Protein AF-A0A3D8VGE3-F1 (afdb_monomer_lite)

Structure (mmCIF, N/CA/C/O backbone):
data_AF-A0A3D8VGE3-F1
#
_entry.id   AF-A0A3D8VGE3-F1
#
loop_
_atom_site.group_PDB
_atom_site.id
_atom_site.type_symbol
_atom_site.label_atom_id
_atom_site.label_alt_id
_atom_site.label_comp_id
_atom_site.label_asym_id
_atom_site.label_entity_id
_atom_site.label_seq_id
_atom_site.pdbx_PDB_ins_code
_atom_site.Cartn_x
_atom_site.Cartn_y
_atom_site.Cartn_z
_atom_site.occupancy
_atom_site.B_iso_or_equiv
_atom_site.auth_seq_id
_atom_site.auth_comp_id
_atom_site.auth_asym_id
_atom_site.auth_atom_id
_atom_site.pdbx_PDB_model_num
ATOM 1 N N . MET A 1 1 ? -19.660 4.085 1.133 1.00 50.06 1 MET A N 1
ATOM 2 C CA . MET A 1 1 ? -18.900 4.963 2.051 1.00 50.06 1 MET A CA 1
ATOM 3 C C . MET A 1 1 ? -17.730 4.160 2.590 1.00 50.06 1 MET A C 1
ATOM 5 O O . MET A 1 1 ? -17.927 2.994 2.905 1.00 50.06 1 MET A O 1
ATOM 9 N N . ASP A 1 2 ? -16.525 4.726 2.613 1.00 72.88 2 ASP A N 1
ATOM 10 C CA . ASP A 1 2 ? -15.326 4.012 3.069 1.00 72.88 2 ASP A CA 1
ATOM 11 C C . ASP A 1 2 ? -15.407 3.848 4.599 1.00 72.88 2 ASP A C 1
ATOM 13 O O . ASP A 1 2 ? -15.446 4.844 5.319 1.00 72.88 2 ASP A O 1
ATOM 17 N N . ALA A 1 3 ? -15.523 2.613 5.096 1.00 79.94 3 ALA A N 1
ATOM 18 C CA . ALA A 1 3 ? -15.729 2.351 6.523 1.00 79.94 3 ALA A CA 1
ATOM 19 C C . ALA A 1 3 ? -14.540 2.862 7.372 1.00 79.94 3 ALA A C 1
ATOM 21 O O . ALA A 1 3 ? -13.384 2.676 6.960 1.00 79.94 3 ALA A O 1
ATOM 22 N N . PRO A 1 4 ? -14.791 3.487 8.541 1.00 81.12 4 PRO A N 1
ATOM 23 C CA . PRO A 1 4 ? -13.738 4.051 9.378 1.00 81.12 4 PRO A CA 1
ATOM 24 C C . PRO A 1 4 ? -12.751 2.983 9.850 1.00 81.12 4 PRO A C 1
ATOM 26 O O . PRO A 1 4 ? -13.105 1.831 10.123 1.00 81.12 4 PRO A O 1
ATOM 29 N N . ARG A 1 5 ? -11.473 3.366 9.917 1.00 87.00 5 ARG A N 1
ATOM 30 C CA . ARG A 1 5 ? -10.406 2.501 10.419 1.00 87.00 5 ARG A CA 1
ATOM 31 C C . ARG A 1 5 ? -10.355 2.592 11.939 1.00 87.00 5 ARG A C 1
ATOM 33 O O . ARG A 1 5 ? -10.465 3.682 12.486 1.00 87.00 5 ARG A O 1
ATOM 40 N N . TYR A 1 6 ? -10.156 1.461 12.604 1.00 89.25 6 TYR A N 1
ATOM 41 C CA . TYR A 1 6 ? -10.068 1.374 14.058 1.00 89.25 6 TYR A CA 1
ATOM 42 C C . TYR A 1 6 ? -8.691 0.905 14.504 1.00 89.25 6 TYR A C 1
ATOM 44 O O . TYR A 1 6 ? -8.055 0.051 13.870 1.00 89.25 6 TYR A O 1
ATOM 52 N N . PHE A 1 7 ? -8.265 1.458 15.629 1.00 90.12 7 PHE A N 1
ATOM 53 C CA . PHE A 1 7 ? -7.108 1.031 16.390 1.00 90.12 7 PHE A CA 1
ATOM 54 C C . PHE A 1 7 ? -7.581 0.318 17.648 1.00 90.12 7 PHE A C 1
ATOM 56 O O . PHE A 1 7 ? -8.569 0.712 18.264 1.00 90.12 7 PHE A O 1
ATOM 63 N N . VAL A 1 8 ? -6.859 -0.734 18.012 1.00 91.44 8 VAL A N 1
ATOM 64 C CA . VAL A 1 8 ? -7.075 -1.460 19.257 1.00 91.44 8 VAL A CA 1
ATOM 65 C C . VAL A 1 8 ? -5.837 -1.338 20.122 1.00 91.44 8 VAL A C 1
ATOM 67 O O . VAL A 1 8 ? -4.721 -1.593 19.656 1.00 91.44 8 VAL A O 1
ATOM 70 N N . THR A 1 9 ? -6.056 -0.952 21.369 1.00 91.81 9 THR A N 1
ATOM 71 C CA . THR A 1 9 ? -5.064 -0.991 22.433 1.00 91.81 9 THR A CA 1
ATOM 72 C C . THR A 1 9 ? -5.327 -2.242 23.251 1.00 91.81 9 THR A C 1
ATOM 74 O O . THR A 1 9 ? -6.423 -2.421 23.781 1.00 91.81 9 THR A O 1
ATOM 77 N N . PHE A 1 10 ? -4.344 -3.129 23.326 1.00 90.88 10 PHE A N 1
ATOM 78 C CA . PHE A 1 10 ? -4.452 -4.376 24.071 1.00 90.88 10 PHE A CA 1
ATOM 79 C C . PHE A 1 10 ? -3.207 -4.605 24.917 1.00 90.88 10 PHE A C 1
ATOM 81 O O . PHE A 1 10 ? -2.119 -4.147 24.565 1.00 90.88 10 PHE A O 1
ATOM 88 N N . LEU A 1 11 ? -3.378 -5.314 26.024 1.00 92.25 11 LEU A N 1
ATOM 89 C CA . LEU A 1 11 ? -2.291 -5.795 26.855 1.00 92.25 11 LEU A CA 1
ATOM 90 C C . LEU A 1 11 ? -1.741 -7.082 26.239 1.00 92.25 11 LEU A C 1
ATOM 92 O O . LEU A 1 11 ? -2.480 -8.048 26.036 1.00 92.25 11 LEU A O 1
ATOM 96 N N . ASP A 1 12 ? -0.456 -7.080 25.897 1.00 87.75 12 ASP A N 1
ATOM 97 C CA . ASP A 1 12 ? 0.224 -8.272 25.400 1.00 87.75 12 ASP A CA 1
ATOM 98 C C . ASP A 1 12 ? 0.503 -9.215 26.585 1.00 87.75 12 ASP A C 1
ATOM 100 O O . ASP A 1 12 ? 1.239 -8.833 27.498 1.00 87.75 12 ASP A O 1
ATOM 104 N N . PRO A 1 13 ? -0.045 -10.443 26.606 1.00 85.88 13 PRO A N 1
ATOM 105 C CA . PRO A 1 13 ? 0.099 -11.350 27.743 1.00 85.88 13 PRO A CA 1
ATOM 106 C C . PRO A 1 13 ? 1.540 -11.835 27.932 1.00 85.88 13 PRO A C 1
ATOM 108 O O . PRO A 1 13 ? 1.880 -12.346 28.995 1.00 85.88 13 PRO A O 1
ATOM 111 N N . ARG A 1 14 ? 2.399 -11.697 26.912 1.00 85.62 14 ARG A N 1
ATOM 112 C CA . ARG A 1 14 ? 3.800 -12.134 26.979 1.00 85.62 14 ARG A CA 1
ATOM 113 C C . ARG A 1 14 ? 4.716 -11.078 27.574 1.00 85.62 14 ARG A C 1
ATOM 115 O O . ARG A 1 14 ? 5.678 -11.431 28.245 1.00 85.62 14 ARG A O 1
ATOM 122 N N . THR A 1 15 ? 4.459 -9.805 27.283 1.00 87.25 15 THR A N 1
ATOM 123 C CA . THR A 1 15 ? 5.317 -8.698 27.731 1.00 87.25 15 THR A CA 1
ATOM 124 C C . THR A 1 15 ? 4.692 -7.880 28.854 1.00 87.25 15 THR A C 1
ATOM 126 O O . THR A 1 15 ? 5.403 -7.123 29.505 1.00 87.25 15 THR A O 1
ATOM 129 N N . GLY A 1 16 ? 3.383 -8.011 29.089 1.00 87.50 16 GLY A N 1
ATOM 130 C CA . GLY A 1 16 ? 2.637 -7.166 30.023 1.00 87.50 16 GLY A CA 1
ATOM 131 C C . GLY A 1 16 ? 2.539 -5.706 29.571 1.00 87.50 16 GLY A C 1
ATOM 132 O O . GLY A 1 16 ? 2.167 -4.842 30.357 1.00 87.50 16 GLY A O 1
ATOM 133 N N . GLU A 1 17 ? 2.889 -5.405 28.318 1.00 90.50 17 GLU A N 1
ATOM 134 C CA . GLU A 1 17 ? 2.883 -4.043 27.788 1.00 90.50 17 GLU A CA 1
ATOM 135 C C . GLU A 1 17 ? 1.590 -3.752 27.029 1.00 90.50 17 GLU A C 1
ATOM 137 O O . GLU A 1 17 ? 1.098 -4.577 26.253 1.00 90.50 17 GLU A O 1
ATOM 142 N N . ALA A 1 18 ? 1.076 -2.532 27.191 1.00 91.25 18 ALA A N 1
ATOM 143 C CA . ALA A 1 18 ? -0.015 -2.034 26.369 1.00 91.25 18 ALA A CA 1
ATOM 144 C C . ALA A 1 18 ? 0.502 -1.684 24.965 1.00 91.25 18 ALA A C 1
ATOM 146 O O . ALA A 1 18 ? 1.391 -0.848 24.795 1.00 91.25 18 ALA A O 1
ATOM 147 N N . ARG A 1 19 ? -0.080 -2.302 23.937 1.00 89.06 19 ARG A N 1
ATOM 148 C CA . ARG A 1 19 ? 0.269 -2.079 22.531 1.00 89.06 19 ARG A CA 1
ATOM 149 C C . ARG A 1 19 ? -0.934 -1.585 21.754 1.00 89.06 19 ARG A C 1
ATOM 151 O O . ARG A 1 19 ? -2.015 -2.159 21.826 1.00 89.06 19 ARG A O 1
ATOM 158 N N . THR A 1 20 ? -0.726 -0.534 20.964 1.00 88.69 20 THR A N 1
ATOM 159 C CA . THR A 1 20 ? -1.731 -0.024 20.023 1.00 88.69 20 THR A CA 1
ATOM 160 C C . THR A 1 20 ? -1.407 -0.508 18.617 1.00 88.69 20 THR A C 1
ATOM 162 O O . THR A 1 20 ? -0.300 -0.290 18.123 1.00 88.69 20 THR A O 1
ATOM 165 N N . ARG A 1 21 ? -2.372 -1.133 17.936 1.00 87.31 21 ARG A N 1
ATOM 166 C CA . ARG A 1 21 ? -2.221 -1.526 16.528 1.00 87.31 21 ARG A CA 1
ATOM 167 C C . ARG A 1 21 ? -3.452 -1.209 15.700 1.00 87.31 21 ARG A C 1
ATOM 169 O O . ARG A 1 21 ? -4.566 -1.130 16.213 1.00 87.31 21 ARG A O 1
ATOM 176 N N . VAL A 1 22 ? -3.242 -1.096 14.391 1.00 87.19 22 VAL A N 1
ATOM 177 C CA . VAL A 1 22 ? -4.335 -1.067 13.416 1.00 87.19 22 VAL A CA 1
ATOM 178 C C . VAL A 1 22 ? -5.100 -2.385 13.508 1.00 87.19 22 VAL A C 1
ATOM 180 O O . VAL A 1 22 ? -4.507 -3.449 13.338 1.00 87.19 22 VAL A O 1
ATOM 183 N N . PHE A 1 23 ? -6.408 -2.311 13.748 1.00 87.25 23 PHE A N 1
ATOM 184 C CA . PHE A 1 23 ? -7.255 -3.494 13.862 1.00 87.25 23 PHE A CA 1
ATOM 185 C C . PHE A 1 23 ? -7.964 -3.835 12.548 1.00 87.25 23 PHE A C 1
ATOM 187 O O . PHE A 1 23 ? -7.974 -4.987 12.124 1.00 87.25 23 PHE A O 1
ATOM 194 N N . GLY A 1 24 ? -8.520 -2.831 11.869 1.00 86.69 24 GLY A N 1
ATOM 195 C CA . GLY A 1 24 ? -9.275 -3.040 10.634 1.00 86.69 24 GLY A CA 1
ATOM 196 C C . GLY A 1 24 ? -10.189 -1.869 10.304 1.00 86.69 24 GLY A C 1
ATOM 197 O O . GLY A 1 24 ? -10.083 -0.808 10.917 1.00 86.69 24 GLY A O 1
ATOM 198 N N . ARG A 1 25 ? -11.068 -2.058 9.318 1.00 88.19 25 ARG A N 1
ATOM 199 C CA . ARG A 1 25 ? -12.146 -1.118 8.988 1.00 88.19 25 ARG A CA 1
ATOM 200 C C . ARG A 1 25 ? -13.478 -1.737 9.387 1.00 88.19 25 ARG A C 1
ATOM 202 O O . ARG A 1 25 ? -13.732 -2.883 9.031 1.00 88.19 25 ARG A O 1
ATOM 209 N N . PHE A 1 26 ? -14.302 -0.984 10.105 1.00 87.88 26 PHE A N 1
ATOM 210 C CA . PHE A 1 26 ? -15.601 -1.444 10.595 1.00 87.88 26 PHE A CA 1
ATOM 211 C C . PHE A 1 26 ? -16.641 -0.354 10.374 1.00 87.88 26 PHE A C 1
ATOM 213 O O . PHE A 1 26 ? -16.309 0.826 10.393 1.00 87.88 26 PHE A O 1
ATOM 220 N N . ALA A 1 27 ? -17.889 -0.750 10.138 1.00 85.19 27 ALA A N 1
ATOM 221 C CA . ALA A 1 27 ? -18.982 0.203 9.962 1.00 85.19 27 ALA A CA 1
ATOM 222 C C . ALA A 1 27 ? -19.387 0.881 11.283 1.00 85.19 27 ALA A C 1
ATOM 224 O O . ALA A 1 27 ? -19.857 2.012 11.260 1.00 85.19 27 ALA A O 1
ATOM 225 N N . ASP A 1 28 ? -19.184 0.194 12.411 1.00 85.88 28 ASP A N 1
ATOM 226 C CA . ASP A 1 28 ? -19.672 0.595 13.729 1.00 85.88 28 ASP A CA 1
ATOM 227 C C . ASP A 1 28 ? -18.586 0.357 14.803 1.00 85.88 28 ASP A C 1
ATOM 229 O O . ASP A 1 28 ? -17.945 -0.710 14.784 1.00 85.88 28 ASP A O 1
ATOM 233 N N . PRO A 1 29 ? -18.356 1.308 15.735 1.00 86.75 29 PRO A N 1
ATOM 234 C CA . PRO A 1 29 ? -17.470 1.107 16.883 1.00 86.75 29 PRO A CA 1
ATOM 235 C C . PRO A 1 29 ? -17.824 -0.118 17.739 1.00 86.75 29 PRO A C 1
ATOM 237 O O . PRO A 1 29 ? -16.917 -0.806 18.213 1.00 86.75 29 PRO A O 1
ATOM 240 N N . GLU A 1 30 ? -19.103 -0.447 17.918 1.00 88.81 30 GLU A N 1
ATOM 241 C CA . GLU A 1 30 ? -19.496 -1.603 18.728 1.00 88.81 30 GLU A CA 1
ATOM 242 C C . GLU A 1 30 ? -19.098 -2.924 18.073 1.00 88.81 30 GLU A C 1
ATOM 244 O O . GLU A 1 30 ? -18.640 -3.857 18.741 1.00 88.81 30 GLU A O 1
ATOM 249 N N . LEU A 1 31 ? -19.240 -3.003 16.747 1.00 88.94 31 LEU A N 1
ATOM 250 C CA . LEU A 1 31 ? -18.802 -4.162 15.980 1.00 88.94 31 LEU A CA 1
ATOM 251 C C . LEU A 1 31 ? -17.282 -4.317 16.078 1.00 88.94 31 LEU A C 1
ATOM 253 O O . LEU A 1 31 ? -16.798 -5.425 16.315 1.00 88.94 31 LEU A O 1
ATOM 257 N N . ALA A 1 32 ? -16.539 -3.212 15.958 1.00 88.12 32 ALA A N 1
ATOM 258 C CA . ALA A 1 32 ? -15.091 -3.213 16.130 1.00 88.12 32 ALA A CA 1
ATOM 259 C C . ALA A 1 32 ? -14.694 -3.733 17.521 1.00 88.12 32 ALA A C 1
ATOM 261 O O . ALA A 1 32 ? -13.817 -4.589 17.622 1.00 88.12 32 ALA A O 1
ATOM 262 N N . ALA A 1 33 ? -15.377 -3.288 18.581 1.00 88.19 33 ALA A N 1
ATOM 263 C CA . ALA A 1 33 ? -15.114 -3.727 19.949 1.00 88.19 33 ALA A CA 1
ATOM 264 C C . ALA A 1 33 ? -15.434 -5.213 20.174 1.00 88.19 33 ALA A C 1
ATOM 266 O O . ALA A 1 33 ? -14.628 -5.930 20.771 1.00 88.19 33 ALA A O 1
ATOM 267 N N . ARG A 1 34 ? -16.573 -5.705 19.666 1.00 89.50 3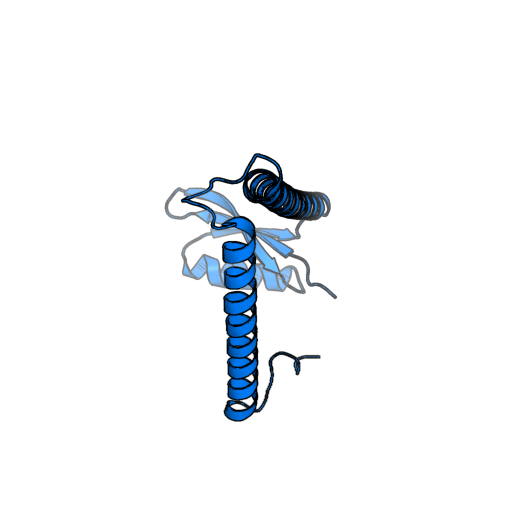4 ARG A N 1
ATOM 268 C CA . ARG A 1 34 ? -16.941 -7.130 19.758 1.00 89.50 34 ARG A CA 1
ATOM 269 C C . ARG A 1 34 ? -15.920 -8.019 19.052 1.00 89.50 34 ARG A C 1
ATOM 271 O O . ARG A 1 34 ? -15.432 -8.980 19.642 1.00 89.50 34 ARG A O 1
ATOM 278 N N . VAL A 1 35 ? -15.558 -7.675 17.817 1.00 89.31 35 VAL A N 1
ATOM 279 C CA . VAL A 1 35 ? -14.608 -8.462 17.015 1.00 89.31 35 VAL A CA 1
ATOM 280 C C . VAL A 1 35 ? -13.192 -8.374 17.592 1.00 89.31 35 VAL A C 1
ATOM 282 O O . VAL A 1 35 ? -12.464 -9.367 17.564 1.00 89.31 35 VAL A O 1
ATOM 285 N N . ALA A 1 36 ? -12.804 -7.225 18.157 1.00 88.44 36 ALA A N 1
ATOM 286 C CA . ALA A 1 36 ? -11.534 -7.064 18.863 1.00 88.44 36 ALA A CA 1
ATOM 287 C C . ALA A 1 36 ? -11.452 -7.992 20.068 1.00 88.44 36 ALA A C 1
ATOM 289 O O . ALA A 1 36 ? -10.497 -8.758 20.159 1.00 88.44 36 ALA A O 1
ATOM 290 N N . ARG A 1 37 ? -12.464 -7.984 20.943 1.00 89.75 37 ARG A N 1
ATOM 291 C CA . ARG A 1 37 ? -12.503 -8.858 22.123 1.00 89.75 37 ARG A CA 1
ATOM 292 C C . ARG A 1 37 ? -12.533 -10.335 21.753 1.00 89.75 37 ARG A C 1
ATOM 294 O O . ARG A 1 37 ? -11.831 -11.105 22.389 1.00 89.75 37 ARG A O 1
ATOM 301 N N . ALA A 1 38 ? -13.265 -10.720 20.709 1.00 90.19 38 ALA A N 1
ATOM 302 C CA . ALA A 1 38 ? -13.274 -12.103 20.238 1.00 90.19 38 ALA A CA 1
ATOM 303 C C . ALA A 1 38 ? -11.877 -12.552 19.768 1.00 90.19 38 ALA A C 1
ATOM 305 O O . ALA A 1 38 ? -11.313 -13.496 20.310 1.00 90.19 38 ALA A O 1
ATOM 306 N N . ARG A 1 39 ? -11.263 -11.823 18.823 1.00 88.44 39 ARG A N 1
ATOM 307 C CA . ARG A 1 39 ? -9.964 -12.214 18.242 1.00 88.44 39 ARG A CA 1
ATOM 308 C C . ARG A 1 39 ? -8.786 -12.092 19.204 1.00 88.44 39 ARG A C 1
ATOM 310 O O . ARG A 1 39 ? -7.860 -12.891 19.142 1.00 88.44 39 ARG A O 1
ATOM 317 N N . LEU A 1 40 ? -8.753 -11.038 20.018 1.00 86.69 40 LEU A N 1
ATOM 318 C CA . LEU A 1 40 ? -7.670 -10.827 20.983 1.00 86.69 40 LEU A CA 1
ATOM 319 C C . LEU A 1 40 ? -7.871 -11.680 22.237 1.00 86.69 40 LEU A C 1
ATOM 321 O O . LEU A 1 40 ? -6.880 -12.153 22.782 1.00 86.69 40 LEU A O 1
ATOM 325 N N . GLY A 1 41 ? -9.119 -11.958 22.622 1.00 81.50 41 GLY A N 1
ATOM 326 C CA . GLY A 1 41 ? -9.447 -12.884 23.703 1.00 81.50 41 GLY A CA 1
ATOM 327 C C . GLY A 1 41 ? -9.012 -14.318 23.402 1.00 81.50 41 GLY A C 1
ATOM 328 O O . GLY A 1 41 ? -8.413 -14.952 24.263 1.00 81.50 41 GLY A O 1
ATOM 329 N N . GLU A 1 42 ? -9.191 -14.799 22.166 1.00 85.06 42 GLU A N 1
ATOM 330 C CA . GLU A 1 42 ? -8.635 -16.093 21.722 1.00 85.06 42 GLU A CA 1
ATOM 331 C C . GLU A 1 42 ? -7.104 -16.159 21.859 1.00 85.06 42 GLU A C 1
ATOM 333 O O . GLU A 1 42 ? -6.543 -17.217 22.134 1.00 85.06 42 GLU A O 1
ATOM 338 N N . ALA A 1 43 ? -6.418 -15.024 21.699 1.00 81.81 43 ALA A N 1
ATOM 339 C CA . ALA A 1 43 ? -4.968 -14.919 21.844 1.00 81.81 43 ALA A CA 1
ATOM 340 C C . ALA A 1 43 ? -4.505 -14.685 23.298 1.00 81.81 43 ALA A C 1
ATOM 342 O O . ALA A 1 43 ? -3.302 -14.556 23.533 1.00 81.81 43 ALA A O 1
ATOM 343 N N . GLY A 1 44 ? -5.431 -14.606 24.262 1.00 84.69 44 GLY A N 1
ATOM 344 C CA . GLY A 1 44 ? -5.140 -14.289 25.664 1.00 84.69 44 GLY A CA 1
ATOM 345 C C . GLY A 1 44 ? -4.781 -12.821 25.920 1.00 84.69 44 GLY A C 1
ATOM 346 O O . GLY A 1 44 ? -4.273 -12.497 26.988 1.00 84.69 44 GLY A O 1
ATOM 347 N N . CYS A 1 45 ? -5.013 -11.932 24.953 1.00 87.56 45 CYS A N 1
ATOM 348 C CA . CYS A 1 45 ? -4.762 -10.502 25.087 1.00 87.56 45 CYS A CA 1
ATOM 349 C C . CYS A 1 45 ? -5.982 -9.780 25.673 1.00 87.56 45 CYS A C 1
ATOM 351 O O . CYS A 1 45 ? -7.100 -9.929 25.175 1.00 87.56 45 CYS A O 1
ATOM 353 N N . GLU A 1 46 ? -5.762 -8.911 26.659 1.00 89.56 46 GLU A N 1
ATOM 354 C CA . GLU A 1 46 ? -6.823 -8.075 27.226 1.00 89.56 46 GLU A CA 1
ATOM 355 C C . GLU A 1 46 ? -7.016 -6.805 26.389 1.00 89.56 46 GLU A C 1
ATOM 357 O O . GLU A 1 46 ? -6.069 -6.062 26.139 1.00 89.56 46 GLU A O 1
ATOM 362 N N . VAL A 1 47 ? -8.240 -6.543 25.929 1.00 89.31 47 VAL A N 1
ATOM 363 C CA . VAL A 1 47 ? -8.553 -5.344 25.137 1.00 89.31 47 VAL A CA 1
ATOM 364 C C . VAL A 1 47 ? -8.857 -4.178 26.072 1.00 89.31 47 VAL A C 1
ATOM 366 O O . VAL A 1 47 ? -9.889 -4.185 26.738 1.00 89.31 47 VAL A O 1
ATOM 369 N N . LEU A 1 48 ? -7.988 -3.168 26.068 1.00 89.94 48 LEU A N 1
ATOM 370 C CA . LEU A 1 48 ? -8.095 -1.981 26.920 1.00 89.94 48 LEU A CA 1
ATOM 371 C C . LEU A 1 48 ? -8.959 -0.893 26.277 1.00 89.94 48 LEU A C 1
ATOM 373 O O . LEU A 1 48 ? -9.800 -0.296 26.940 1.00 89.94 48 LEU A O 1
ATOM 377 N N . ASP A 1 49 ? -8.756 -0.638 24.983 1.00 91.00 49 ASP A N 1
ATOM 378 C CA . ASP A 1 49 ? -9.471 0.414 24.259 1.00 91.00 49 ASP A CA 1
ATOM 379 C C . ASP A 1 49 ? -9.615 0.081 22.769 1.00 91.00 49 ASP A C 1
ATOM 381 O O . ASP A 1 49 ? -8.751 -0.561 22.163 1.00 91.00 49 ASP A O 1
ATOM 385 N N . VAL A 1 50 ? -10.714 0.535 22.170 1.00 89.56 50 VAL A N 1
ATOM 386 C CA . VAL A 1 50 ? -10.974 0.447 20.732 1.00 89.56 50 VAL A CA 1
ATOM 387 C C . VAL A 1 50 ? -11.453 1.808 20.263 1.00 89.56 50 VAL A C 1
ATOM 389 O O . VAL A 1 50 ? -12.583 2.209 20.532 1.00 89.56 50 VAL A O 1
ATOM 392 N N . ARG A 1 51 ? -10.601 2.499 19.505 1.00 90.19 51 ARG A N 1
ATOM 393 C CA . ARG A 1 51 ? -10.873 3.858 19.032 1.00 90.19 51 ARG A CA 1
ATOM 394 C C . ARG A 1 51 ? -10.850 3.954 17.518 1.00 90.19 51 ARG A C 1
ATOM 396 O O . ARG A 1 51 ? -10.087 3.259 16.844 1.00 90.19 51 ARG A O 1
ATOM 403 N N . ALA A 1 52 ? -11.669 4.851 16.983 1.00 87.31 52 ALA A N 1
ATOM 404 C CA . ALA A 1 52 ? -11.586 5.228 15.581 1.00 87.31 52 ALA A CA 1
ATOM 405 C C . ALA A 1 52 ? -10.281 5.998 15.307 1.00 87.31 52 ALA A C 1
ATOM 407 O O . ALA A 1 52 ? -9.752 6.700 16.174 1.00 87.31 52 ALA A O 1
ATOM 408 N N . GLU A 1 53 ? -9.761 5.856 14.090 1.00 84.81 53 GLU A N 1
ATOM 409 C CA . GLU A 1 53 ? -8.648 6.652 13.580 1.00 84.81 53 GLU A CA 1
ATOM 410 C C . GLU A 1 53 ? -8.998 8.138 13.659 1.00 84.81 53 GLU A C 1
ATOM 412 O O . GLU A 1 53 ? -10.033 8.579 13.153 1.00 84.81 53 GLU A O 1
ATOM 417 N N . THR A 1 54 ? -8.127 8.922 14.291 1.00 84.31 54 THR A N 1
ATOM 418 C CA . THR A 1 54 ? -8.316 10.374 14.327 1.00 84.31 54 THR A CA 1
ATOM 419 C C . THR A 1 54 ? -8.034 10.977 12.946 1.00 84.31 54 THR A C 1
ATOM 421 O O . THR A 1 54 ? -7.191 10.467 12.199 1.00 84.31 54 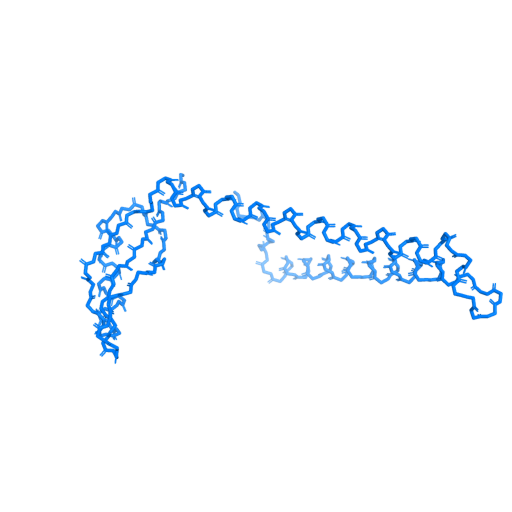THR A O 1
ATOM 424 N N . PRO A 1 55 ? -8.673 12.104 12.583 1.00 76.44 55 PRO A N 1
ATOM 425 C CA . PRO A 1 55 ? -8.449 12.744 11.284 1.00 76.44 55 PRO A CA 1
ATOM 426 C C . PRO A 1 55 ? -6.980 13.146 11.060 1.00 76.44 55 PRO A C 1
ATOM 428 O O . PRO A 1 55 ? -6.491 13.107 9.931 1.00 76.44 55 PRO A O 1
ATOM 431 N N . VAL A 1 56 ? -6.250 13.471 12.133 1.00 79.81 56 VAL A N 1
ATOM 432 C CA . VAL A 1 56 ? -4.814 13.793 12.090 1.00 79.81 56 VAL A CA 1
ATOM 433 C C . VAL A 1 56 ? -3.971 12.560 11.739 1.00 79.81 56 VAL A C 1
ATOM 435 O O . VAL A 1 56 ? -3.062 12.647 10.912 1.00 79.81 56 VAL A O 1
ATOM 438 N N . GLU A 1 57 ? -4.283 11.396 12.314 1.00 78.31 57 GLU A N 1
ATOM 439 C CA . GLU A 1 57 ? -3.604 10.128 12.008 1.00 78.31 57 GLU A CA 1
ATOM 440 C C . GLU A 1 57 ? -3.874 9.679 10.570 1.00 78.31 57 GLU A C 1
ATOM 442 O O . GLU A 1 57 ? -2.931 9.336 9.846 1.00 78.31 57 GLU A O 1
ATOM 447 N N . ALA A 1 58 ? -5.128 9.790 10.121 1.00 77.12 58 ALA A N 1
ATOM 448 C CA . ALA A 1 58 ? -5.506 9.511 8.741 1.00 77.12 58 ALA A CA 1
ATOM 449 C C . ALA A 1 58 ? -4.735 10.410 7.759 1.00 77.12 58 ALA A C 1
ATOM 451 O O . ALA A 1 58 ? -4.192 9.929 6.758 1.00 77.12 58 ALA A O 1
ATOM 452 N N . LEU A 1 59 ? -4.631 11.712 8.060 1.00 80.00 59 LEU A N 1
ATOM 453 C CA . LEU A 1 59 ? -3.882 12.669 7.248 1.00 80.00 59 LEU A CA 1
ATOM 454 C C . LEU A 1 59 ? -2.388 12.327 7.212 1.00 80.00 59 LEU A C 1
ATOM 456 O O . LEU A 1 59 ? -1.803 12.264 6.128 1.00 80.00 59 LEU A O 1
ATOM 460 N N . ARG A 1 60 ? -1.777 12.036 8.367 1.00 82.62 60 ARG A N 1
ATOM 461 C CA . ARG A 1 60 ? -0.367 11.630 8.462 1.00 82.62 60 ARG A CA 1
ATOM 462 C C . ARG A 1 60 ? -0.089 10.380 7.630 1.00 82.62 60 ARG A C 1
ATOM 464 O O . ARG A 1 60 ? 0.909 10.336 6.908 1.00 82.62 60 ARG A O 1
ATOM 471 N N . HIS A 1 61 ? -0.971 9.382 7.681 1.00 79.94 61 HIS A N 1
ATOM 472 C CA . HIS A 1 61 ? -0.836 8.172 6.872 1.00 79.94 61 HIS A CA 1
ATOM 473 C C . HIS A 1 61 ? -0.953 8.475 5.371 1.00 79.94 61 HIS A C 1
ATOM 475 O O . HIS A 1 61 ? -0.162 7.972 4.569 1.00 79.94 61 HIS A O 1
ATOM 481 N N . ARG A 1 62 ? -1.886 9.353 4.982 1.00 79.31 62 ARG A N 1
ATOM 482 C CA . ARG A 1 62 ? -2.056 9.803 3.592 1.00 79.31 62 ARG A CA 1
ATOM 483 C C . ARG A 1 62 ? -0.813 10.520 3.070 1.00 79.31 62 ARG A C 1
ATOM 485 O O . ARG A 1 62 ? -0.354 10.210 1.972 1.00 79.31 62 ARG A O 1
ATOM 492 N N . ILE A 1 63 ? -0.251 11.429 3.866 1.00 84.12 63 ILE A N 1
ATOM 493 C CA . ILE A 1 63 ? 0.966 12.176 3.533 1.00 84.12 63 ILE A CA 1
ATOM 494 C C . ILE A 1 63 ? 2.152 11.219 3.415 1.00 84.12 63 ILE A C 1
ATOM 496 O O . ILE A 1 63 ? 2.840 11.240 2.402 1.00 84.12 63 ILE A O 1
ATOM 500 N N . SER A 1 64 ? 2.351 10.320 4.381 1.00 82.62 64 SER A N 1
ATOM 501 C CA . SER A 1 64 ? 3.425 9.318 4.333 1.00 82.62 64 SER A CA 1
ATOM 502 C C . SER A 1 64 ? 3.335 8.434 3.082 1.00 82.62 64 SER A C 1
ATOM 504 O O . SER A 1 64 ? 4.330 8.214 2.383 1.00 82.62 64 SER A O 1
ATOM 506 N N . ARG A 1 65 ? 2.127 7.979 2.732 1.00 82.88 65 ARG A N 1
ATOM 507 C CA . ARG A 1 65 ? 1.889 7.201 1.511 1.00 82.88 65 ARG A CA 1
ATOM 508 C C . ARG A 1 65 ? 2.142 8.019 0.244 1.00 82.88 65 ARG A C 1
ATOM 510 O O . ARG A 1 65 ? 2.673 7.488 -0.728 1.00 82.88 65 ARG A O 1
ATOM 517 N N . SER A 1 66 ? 1.778 9.298 0.250 1.00 84.56 66 SER A N 1
ATOM 518 C CA . SER A 1 66 ? 2.058 10.208 -0.861 1.00 84.56 66 SER A CA 1
ATOM 519 C C . SER A 1 66 ? 3.564 10.414 -1.033 1.00 84.56 66 SER A 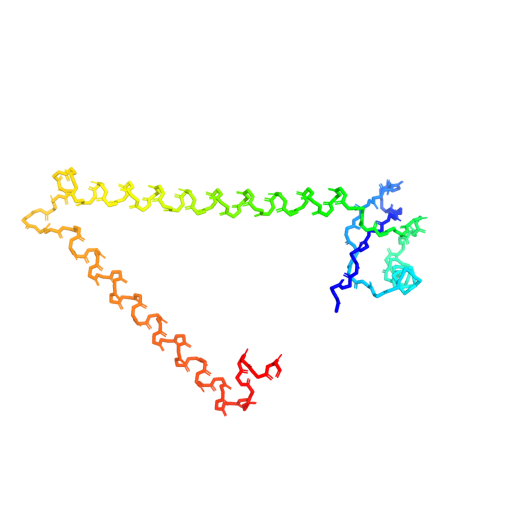C 1
ATOM 521 O O . SER A 1 66 ? 4.088 10.186 -2.115 1.00 84.56 66 SER A O 1
ATOM 523 N N . ILE A 1 67 ? 4.285 10.718 0.050 1.00 88.56 67 ILE A N 1
ATOM 524 C CA . ILE A 1 67 ? 5.740 10.919 0.045 1.00 88.56 67 ILE A CA 1
ATOM 525 C C . ILE A 1 67 ? 6.459 9.668 -0.453 1.00 88.56 67 ILE A C 1
ATOM 527 O O . ILE A 1 67 ? 7.277 9.759 -1.359 1.00 88.56 67 ILE A O 1
ATOM 531 N N . THR A 1 68 ? 6.141 8.492 0.091 1.00 85.31 68 THR A N 1
ATOM 532 C CA . THR A 1 68 ? 6.775 7.231 -0.334 1.00 85.31 68 THR A CA 1
ATOM 533 C C . THR A 1 68 ? 6.505 6.915 -1.804 1.00 85.31 68 THR A C 1
ATOM 535 O O . THR A 1 68 ? 7.403 6.453 -2.509 1.00 85.31 68 THR A O 1
ATOM 538 N N . ARG A 1 69 ? 5.298 7.213 -2.302 1.00 85.75 69 ARG A N 1
ATOM 539 C CA . ARG A 1 69 ? 4.960 7.068 -3.721 1.00 85.75 69 ARG A CA 1
ATOM 540 C C . ARG A 1 69 ? 5.749 8.047 -4.590 1.00 85.75 69 ARG A C 1
ATOM 542 O O . ARG A 1 69 ? 6.359 7.614 -5.563 1.00 85.75 69 ARG A O 1
ATOM 549 N N . THR A 1 70 ? 5.769 9.328 -4.236 1.00 88.94 70 THR A N 1
ATOM 550 C CA . THR A 1 70 ? 6.489 10.367 -4.983 1.00 88.94 70 THR A CA 1
ATOM 551 C C . THR A 1 70 ? 7.989 10.113 -4.978 1.00 88.94 70 THR A C 1
ATOM 553 O O . THR A 1 70 ? 8.617 10.200 -6.025 1.00 88.94 70 THR A O 1
ATOM 556 N N . LEU A 1 71 ? 8.555 9.705 -3.841 1.00 91.38 71 LEU A N 1
ATOM 557 C CA . LEU A 1 71 ? 9.964 9.343 -3.723 1.00 91.38 71 LEU A CA 1
ATOM 558 C C . LEU A 1 71 ? 10.308 8.150 -4.617 1.00 91.38 71 LEU A C 1
ATOM 560 O O . LEU A 1 71 ? 11.304 8.191 -5.330 1.00 91.38 71 LEU A O 1
ATOM 564 N N . ARG A 1 72 ? 9.472 7.103 -4.635 1.00 89.38 72 ARG A N 1
ATOM 565 C CA . ARG A 1 72 ? 9.686 5.943 -5.512 1.00 89.38 72 ARG A CA 1
ATOM 566 C C . ARG A 1 72 ? 9.637 6.337 -6.989 1.00 89.38 72 ARG A C 1
ATOM 568 O O . ARG A 1 72 ? 10.461 5.859 -7.763 1.00 89.38 72 ARG A O 1
ATOM 575 N N . ILE A 1 73 ? 8.704 7.212 -7.369 1.00 90.19 73 ILE A N 1
ATOM 576 C CA . ILE A 1 73 ? 8.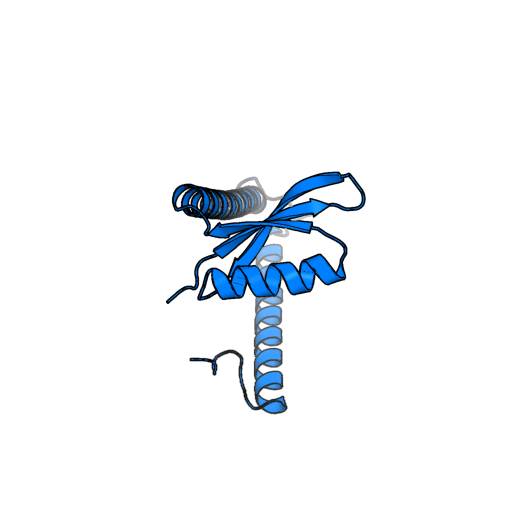612 7.733 -8.738 1.00 90.19 73 ILE A CA 1
ATOM 577 C C . ILE A 1 73 ? 9.858 8.558 -9.071 1.00 90.19 73 ILE A C 1
ATOM 579 O O . ILE A 1 73 ? 10.476 8.291 -10.091 1.00 90.19 73 ILE A O 1
ATOM 583 N N . ALA A 1 74 ? 10.261 9.490 -8.205 1.00 90.06 74 ALA A N 1
ATOM 584 C CA . ALA A 1 74 ? 11.421 10.355 -8.410 1.00 90.06 74 ALA A CA 1
ATOM 585 C C . ALA A 1 74 ? 12.742 9.571 -8.499 1.00 90.06 74 ALA A C 1
ATOM 587 O O . ALA A 1 74 ? 13.578 9.854 -9.352 1.00 90.06 74 ALA A O 1
ATOM 588 N N . LEU A 1 75 ? 12.923 8.554 -7.651 1.00 92.19 75 LEU A N 1
ATOM 589 C CA . LEU A 1 75 ? 14.078 7.657 -7.720 1.00 92.19 75 LEU A CA 1
ATOM 590 C C . LEU A 1 75 ? 14.059 6.825 -9.005 1.00 92.19 75 LEU A C 1
ATOM 592 O O . LEU A 1 75 ? 15.088 6.696 -9.661 1.00 92.19 75 LEU A O 1
ATOM 596 N N . GLY A 1 76 ? 12.894 6.294 -9.388 1.00 88.56 76 GLY A N 1
ATOM 597 C CA . GLY A 1 76 ? 12.736 5.537 -10.627 1.00 88.56 76 GLY A CA 1
ATOM 598 C C . GLY A 1 76 ? 13.035 6.382 -11.865 1.00 88.56 76 GLY A C 1
ATOM 599 O O . GLY A 1 76 ? 13.809 5.962 -12.725 1.00 88.56 76 GLY A O 1
ATOM 600 N N . THR A 1 77 ? 12.483 7.594 -11.948 1.00 89.56 77 THR A N 1
ATOM 601 C CA . THR A 1 77 ? 12.746 8.515 -13.060 1.00 89.56 77 THR A CA 1
ATOM 602 C C . THR A 1 77 ? 14.200 8.973 -13.073 1.00 89.56 77 THR A C 1
ATOM 604 O O . THR A 1 77 ? 14.822 8.943 -14.131 1.00 89.56 77 THR A O 1
ATOM 607 N N . GLY A 1 78 ? 14.778 9.308 -11.917 1.00 89.50 78 GLY A N 1
ATOM 608 C CA . GLY A 1 78 ? 16.191 9.672 -11.798 1.00 89.50 78 GLY A CA 1
ATOM 609 C C . GLY A 1 78 ? 17.130 8.556 -12.259 1.00 89.50 78 GLY A C 1
ATOM 610 O O . GLY A 1 78 ? 18.028 8.800 -13.061 1.00 89.50 78 GLY A O 1
ATOM 611 N N . LEU A 1 79 ? 16.885 7.315 -11.829 1.00 90.50 79 LEU A N 1
ATOM 612 C CA . LEU A 1 79 ? 17.666 6.153 -12.258 1.00 90.50 79 LEU A CA 1
ATOM 613 C C . LEU A 1 79 ? 17.519 5.894 -13.762 1.00 90.50 79 LEU A C 1
ATOM 615 O O . LEU A 1 79 ? 18.508 5.612 -14.433 1.00 90.50 79 LEU A O 1
ATOM 619 N N . THR A 1 80 ? 16.307 6.042 -14.302 1.00 83.69 80 THR A N 1
ATOM 620 C CA . THR A 1 80 ? 16.043 5.888 -15.741 1.00 83.69 80 THR A CA 1
ATOM 621 C C . THR A 1 80 ? 16.801 6.939 -16.553 1.00 83.69 80 THR A C 1
ATOM 623 O O . THR A 1 80 ? 17.426 6.606 -17.557 1.00 83.69 80 THR A O 1
ATOM 626 N N . LEU A 1 81 ? 16.804 8.197 -16.105 1.00 83.88 81 LEU A N 1
ATOM 627 C CA . LEU A 1 81 ? 17.537 9.286 -16.753 1.00 83.88 81 LEU A CA 1
ATOM 628 C C . LEU A 1 81 ? 19.053 9.092 -16.664 1.00 83.88 81 LEU A C 1
ATOM 630 O O . LEU A 1 81 ? 19.747 9.305 -17.654 1.00 83.88 81 LEU A O 1
ATOM 634 N N . LEU A 1 82 ? 19.569 8.645 -15.516 1.00 82.75 82 LEU A N 1
ATOM 635 C CA . LEU A 1 82 ? 20.986 8.310 -15.356 1.00 82.75 82 LEU A CA 1
ATOM 636 C C . LEU A 1 82 ? 21.395 7.141 -16.257 1.00 82.75 82 LEU A C 1
ATOM 638 O O . LEU A 1 82 ? 22.431 7.219 -16.914 1.00 82.75 82 LEU A O 1
ATOM 642 N N . ALA A 1 83 ? 20.575 6.092 -16.343 1.00 77.81 83 ALA A N 1
ATOM 643 C CA . ALA A 1 83 ? 20.804 4.964 -17.241 1.00 77.81 83 ALA A CA 1
ATOM 644 C C . ALA A 1 83 ? 20.779 5.406 -18.711 1.00 77.81 83 ALA A C 1
ATOM 646 O O . ALA A 1 83 ? 21.675 5.055 -19.475 1.00 77.81 83 ALA A O 1
ATOM 647 N N . TYR A 1 84 ? 19.804 6.233 -19.098 1.00 75.38 84 TYR A N 1
ATOM 648 C CA . TYR A 1 84 ? 19.726 6.811 -20.438 1.00 75.38 84 TYR A CA 1
ATOM 649 C C . TYR A 1 84 ? 20.962 7.660 -20.758 1.00 75.38 84 TYR A C 1
ATOM 651 O O . TYR A 1 84 ? 21.595 7.480 -21.797 1.00 75.38 84 TYR A O 1
ATOM 659 N N . HIS A 1 85 ? 21.370 8.535 -19.837 1.00 76.31 85 HIS A N 1
ATOM 660 C CA . HIS A 1 85 ? 22.566 9.352 -20.006 1.00 76.31 85 HIS A CA 1
ATOM 661 C C . HIS A 1 85 ? 23.834 8.490 -20.128 1.00 76.31 85 HIS A C 1
ATOM 663 O O . HIS A 1 85 ? 24.690 8.771 -20.973 1.00 76.31 85 HIS A O 1
ATOM 669 N N . ALA A 1 86 ? 23.971 7.444 -19.313 1.00 71.94 86 ALA A N 1
ATOM 670 C CA . ALA A 1 86 ? 25.117 6.539 -19.357 1.00 71.94 86 ALA A CA 1
ATOM 671 C C . ALA A 1 86 ? 25.177 5.720 -20.657 1.00 71.94 86 ALA A C 1
ATOM 673 O O . ALA A 1 86 ? 26.264 5.472 -21.172 1.00 71.94 86 ALA A O 1
ATOM 674 N N . LEU A 1 87 ? 24.022 5.318 -21.194 1.00 68.06 87 LEU A N 1
ATOM 675 C CA . LEU A 1 87 ? 23.930 4.495 -22.400 1.00 68.06 87 LEU A CA 1
ATOM 676 C C . LEU A 1 87 ? 24.061 5.296 -23.703 1.00 68.06 87 LEU A C 1
ATOM 678 O O . LEU A 1 87 ? 24.559 4.749 -24.687 1.00 68.06 87 LEU A O 1
ATOM 682 N N . PHE A 1 88 ? 23.609 6.556 -23.731 1.00 67.25 88 PHE A N 1
ATOM 683 C CA . PHE A 1 88 ? 23.450 7.310 -24.983 1.00 67.25 88 PHE A CA 1
ATOM 684 C C . PHE A 1 88 ? 24.263 8.611 -25.088 1.00 67.25 88 PHE A C 1
ATOM 686 O O . PHE A 1 88 ? 24.556 9.020 -26.208 1.00 67.25 88 PHE A O 1
ATOM 693 N N . LEU A 1 89 ? 24.620 9.274 -23.978 1.00 63.66 89 LEU A N 1
ATOM 694 C CA . LEU A 1 89 ? 25.173 10.646 -24.004 1.00 63.66 89 LEU A CA 1
ATOM 695 C C . LEU A 1 89 ? 26.671 10.739 -23.694 1.00 63.66 89 LEU A C 1
ATOM 697 O O . LEU A 1 89 ? 27.371 11.536 -24.312 1.00 63.66 89 LEU A O 1
ATOM 701 N N . ARG A 1 90 ? 27.202 9.922 -22.778 1.00 55.25 90 ARG A N 1
ATOM 702 C CA . ARG A 1 90 ? 28.649 9.645 -22.789 1.00 55.25 90 ARG A CA 1
ATOM 703 C C . ARG A 1 90 ? 28.863 8.656 -23.919 1.00 55.25 90 ARG A C 1
ATOM 705 O O . ARG A 1 90 ? 28.077 7.722 -23.984 1.00 55.25 90 ARG A O 1
ATOM 712 N N . THR A 1 91 ? 29.854 8.863 -24.793 1.00 54.78 91 THR A N 1
ATOM 713 C CA . THR A 1 91 ? 30.348 7.863 -25.764 1.00 54.78 91 THR A CA 1
ATOM 714 C C . THR A 1 91 ? 30.127 6.465 -25.195 1.00 54.78 91 THR A C 1
ATOM 716 O O . THR A 1 91 ? 30.845 6.087 -24.268 1.00 54.78 91 THR A O 1
ATOM 719 N N . GLY A 1 92 ? 29.043 5.797 -25.617 1.00 53.38 92 GLY A N 1
ATOM 720 C CA . GLY A 1 92 ? 28.506 4.673 -24.845 1.00 53.38 92 GLY A CA 1
ATOM 721 C C . GLY A 1 92 ? 29.595 3.627 -24.641 1.00 53.38 92 GLY A C 1
ATOM 722 O O . GLY A 1 92 ? 30.481 3.549 -25.498 1.00 53.38 92 GLY A O 1
ATOM 723 N N . PRO A 1 93 ? 29.583 2.843 -23.546 1.00 52.81 93 PRO A N 1
ATOM 724 C CA . PRO A 1 93 ? 30.470 1.694 -23.448 1.00 52.81 93 PRO A CA 1
ATOM 725 C C . PRO A 1 93 ? 30.310 0.917 -24.754 1.00 52.81 93 PRO A C 1
ATOM 727 O O . PRO A 1 93 ? 29.213 0.489 -25.098 1.00 52.81 93 PRO A O 1
ATOM 730 N N . ARG A 1 94 ? 31.372 0.899 -25.552 1.00 54.69 94 ARG A N 1
ATOM 731 C CA . ARG A 1 94 ? 31.440 0.264 -26.860 1.00 54.69 94 ARG A CA 1
ATOM 732 C C . ARG A 1 94 ? 32.302 -0.960 -26.646 1.00 54.69 94 ARG A C 1
ATOM 734 O O . ARG A 1 94 ? 33.500 -0.841 -26.408 1.00 54.69 94 ARG A O 1
ATOM 741 N N . ILE A 1 95 ? 31.686 -2.132 -26.675 1.00 53.38 95 ILE A N 1
ATOM 742 C CA . ILE A 1 95 ? 32.419 -3.379 -26.866 1.00 53.38 95 ILE A CA 1
ATOM 743 C C . ILE A 1 95 ? 32.462 -3.546 -28.388 1.00 53.38 95 ILE A C 1
ATOM 745 O O . ILE A 1 95 ? 31.503 -4.040 -28.977 1.00 53.38 95 ILE A O 1
ATOM 749 N N . SER A 1 96 ? 33.521 -3.035 -29.031 1.00 56.03 96 SER A N 1
ATOM 750 C CA . SER A 1 96 ? 33.639 -2.844 -30.498 1.00 56.03 96 SER A CA 1
ATOM 751 C C . SER A 1 96 ? 32.637 -1.830 -31.104 1.00 56.03 96 SER A C 1
ATOM 753 O O . SER A 1 96 ? 32.054 -1.027 -30.377 1.00 56.03 96 SER A O 1
ATOM 755 N N . ASP A 1 97 ? 32.430 -1.838 -32.428 1.00 63.69 97 ASP A N 1
ATOM 756 C CA . ASP A 1 97 ? 31.547 -0.928 -33.191 1.00 63.69 97 ASP A CA 1
ATOM 757 C C . ASP A 1 97 ? 30.036 -1.077 -32.901 1.00 63.69 97 ASP A C 1
ATOM 759 O O . ASP A 1 97 ? 29.191 -0.484 -33.577 1.00 63.69 97 ASP A O 1
ATOM 763 N N . MET A 1 98 ? 29.653 -1.852 -31.886 1.00 59.59 98 MET A N 1
ATOM 764 C CA . MET A 1 98 ? 28.256 -2.181 -31.615 1.00 59.59 98 MET A CA 1
ATOM 765 C C . MET A 1 98 ? 27.588 -1.157 -30.672 1.00 59.59 98 MET A C 1
ATOM 767 O O . MET A 1 98 ? 28.056 -0.946 -29.548 1.00 59.59 98 MET A O 1
ATOM 771 N N . PRO A 1 99 ? 26.463 -0.521 -31.071 1.00 67.00 99 PRO A N 1
ATOM 772 C CA . PRO A 1 99 ? 25.764 0.457 -30.239 1.00 67.00 99 PRO A CA 1
ATOM 773 C C . PRO A 1 99 ? 24.938 -0.239 -29.146 1.00 67.00 99 PRO A C 1
ATOM 775 O O . PRO A 1 99 ? 23.741 -0.492 -29.310 1.00 67.00 99 PRO A O 1
ATOM 778 N N . LEU A 1 100 ? 25.574 -0.508 -28.002 1.00 67.50 100 LEU A N 1
ATOM 779 C CA . LEU A 1 100 ? 24.983 -1.193 -26.844 1.00 67.50 100 LEU A CA 1
ATOM 780 C C . LEU A 1 100 ? 23.653 -0.578 -26.373 1.00 67.50 100 LEU A C 1
ATOM 782 O O . LEU A 1 100 ? 22.739 -1.323 -26.038 1.00 67.50 100 LEU A O 1
ATOM 786 N N . GLY A 1 101 ? 23.489 0.748 -26.432 1.00 67.75 101 GLY A N 1
ATOM 787 C CA . GLY A 1 101 ? 22.227 1.416 -26.081 1.00 67.75 101 GLY A CA 1
ATOM 788 C C . GLY A 1 101 ? 21.037 1.037 -26.974 1.00 67.75 101 GLY A C 1
ATOM 789 O O . GLY A 1 101 ? 19.919 0.890 -26.488 1.00 67.75 101 GLY A O 1
ATOM 790 N N . ARG A 1 102 ? 21.250 0.824 -28.282 1.00 69.12 102 ARG A N 1
ATOM 791 C CA . ARG A 1 102 ? 20.168 0.397 -29.191 1.00 69.12 102 ARG A CA 1
ATOM 792 C C . ARG A 1 102 ? 19.803 -1.069 -28.980 1.00 69.12 102 ARG A C 1
ATOM 794 O O . ARG A 1 102 ? 18.628 -1.419 -29.051 1.00 69.12 102 ARG A O 1
ATOM 801 N N . LEU A 1 103 ? 20.799 -1.906 -28.694 1.00 73.88 103 LEU A N 1
ATOM 802 C CA . LEU A 1 103 ? 20.603 -3.332 -28.449 1.00 73.88 103 LEU A CA 1
ATOM 803 C C . LEU A 1 103 ? 19.857 -3.571 -27.128 1.00 73.88 103 LEU A C 1
ATOM 805 O O . LEU A 1 103 ? 18.881 -4.316 -27.108 1.00 73.88 103 LEU A O 1
ATOM 809 N N . THR A 1 104 ? 20.239 -2.880 -26.049 1.00 76.25 104 THR A N 1
ATOM 810 C CA . THR A 1 104 ? 19.541 -2.976 -24.755 1.00 76.25 104 THR A CA 1
ATOM 811 C C . THR A 1 104 ? 18.105 -2.466 -24.832 1.00 76.25 104 THR A C 1
ATOM 813 O O . THR A 1 104 ? 17.207 -3.120 -24.304 1.00 76.25 104 THR A O 1
ATOM 816 N N . LEU A 1 105 ? 17.859 -1.356 -25.538 1.00 78.19 105 LEU A N 1
ATOM 817 C CA . LEU A 1 105 ? 16.504 -0.848 -25.769 1.00 78.19 105 LEU A CA 1
ATOM 818 C C . LEU A 1 105 ? 15.655 -1.850 -26.568 1.00 78.19 105 LEU A C 1
ATOM 820 O O . LEU A 1 105 ? 14.513 -2.120 -26.201 1.00 78.19 105 LEU A O 1
ATOM 824 N N . GLY A 1 106 ? 16.221 -2.439 -27.627 1.00 79.50 106 GLY A N 1
ATOM 825 C CA . GLY A 1 106 ? 15.550 -3.457 -28.436 1.00 79.50 106 GLY A CA 1
ATOM 826 C C . GLY A 1 106 ? 15.199 -4.714 -27.636 1.00 79.50 106 GLY A C 1
ATOM 827 O O . GLY A 1 106 ? 14.073 -5.205 -27.726 1.00 79.50 106 GLY A O 1
ATOM 828 N N . MET A 1 107 ? 16.118 -5.200 -26.796 1.00 82.38 107 MET A N 1
ATOM 829 C CA . MET A 1 107 ? 15.855 -6.329 -25.898 1.00 82.38 107 MET A CA 1
ATOM 830 C C . MET A 1 107 ? 14.755 -5.992 -24.888 1.00 82.38 107 MET A C 1
ATOM 832 O O . MET A 1 107 ? 13.808 -6.762 -24.756 1.00 82.38 107 MET A O 1
ATOM 836 N N . LEU A 1 108 ? 14.824 -4.833 -24.225 1.00 84.50 108 LEU A N 1
ATOM 837 C CA . LEU A 1 108 ? 13.806 -4.394 -23.263 1.00 84.50 108 LEU A CA 1
ATOM 838 C C . LEU A 1 108 ? 12.411 -4.310 -23.888 1.00 84.50 108 LEU A C 1
ATOM 840 O O . LEU A 1 108 ? 11.451 -4.796 -23.296 1.00 84.50 108 LEU A O 1
ATOM 844 N N . LEU A 1 109 ? 12.296 -3.735 -25.088 1.00 84.25 109 LEU A N 1
ATOM 845 C CA . LEU A 1 109 ? 11.024 -3.649 -25.808 1.00 84.25 109 LEU A CA 1
ATOM 846 C C . LEU A 1 109 ? 10.495 -5.033 -26.185 1.00 84.25 109 LEU A C 1
ATOM 848 O O . LEU A 1 109 ? 9.317 -5.315 -25.984 1.00 84.25 109 LEU A O 1
ATOM 852 N N . THR A 1 110 ? 11.368 -5.911 -26.680 1.00 87.19 110 THR A N 1
ATOM 853 C CA . THR A 1 110 ? 10.978 -7.262 -27.098 1.00 87.19 110 THR A CA 1
ATOM 854 C C . THR A 1 110 ? 10.522 -8.096 -25.902 1.00 87.19 110 THR A C 1
ATOM 856 O O . THR A 1 110 ? 9.435 -8.670 -25.939 1.00 87.19 110 THR A O 1
ATOM 859 N N . PHE A 1 111 ? 11.296 -8.126 -24.814 1.00 86.88 111 PHE A N 1
ATOM 860 C CA . PHE A 1 111 ? 10.918 -8.835 -23.588 1.00 86.88 111 PHE A CA 1
ATOM 861 C C . PHE A 1 111 ? 9.676 -8.231 -22.933 1.00 86.88 111 PHE A C 1
ATOM 863 O O . PHE A 1 111 ? 8.799 -8.972 -22.496 1.00 86.88 111 PHE A O 1
ATOM 870 N N . GLY A 1 112 ? 9.568 -6.900 -22.901 1.00 86.00 112 GLY A N 1
ATOM 871 C CA . GLY A 1 112 ? 8.392 -6.209 -22.380 1.00 86.00 112 GLY A CA 1
ATOM 872 C C . GLY A 1 112 ? 7.128 -6.573 -23.154 1.00 86.00 112 GLY A C 1
ATOM 873 O O . GLY A 1 112 ? 6.116 -6.918 -22.549 1.00 86.00 112 GLY A O 1
ATOM 874 N N . PHE A 1 113 ? 7.202 -6.581 -24.486 1.00 90.06 113 PHE A N 1
ATOM 875 C CA . PHE A 1 113 ? 6.096 -6.989 -25.350 1.00 90.06 113 PHE A CA 1
ATOM 876 C C . PHE A 1 113 ? 5.672 -8.443 -25.100 1.00 90.06 113 PHE A C 1
ATOM 878 O O . PHE A 1 113 ? 4.486 -8.708 -24.915 1.00 90.06 113 PHE A O 1
ATOM 885 N N . HIS A 1 114 ? 6.627 -9.373 -24.997 1.00 87.56 114 HIS A N 1
ATOM 886 C CA . HIS A 1 114 ? 6.328 -10.770 -24.659 1.00 87.56 114 HIS A CA 1
ATOM 887 C C . HIS A 1 114 ? 5.695 -10.905 -23.270 1.00 87.56 114 HIS A C 1
ATOM 889 O O . HIS A 1 114 ? 4.728 -11.645 -23.109 1.00 87.56 114 HIS A O 1
ATOM 895 N N . GLY A 1 115 ? 6.188 -10.161 -22.277 1.00 89.81 115 GLY A N 1
ATOM 896 C CA . GLY A 1 115 ? 5.601 -10.134 -20.939 1.00 89.81 115 GLY A CA 1
ATOM 897 C C . GLY A 1 115 ? 4.150 -9.648 -20.948 1.00 89.81 115 GLY A C 1
ATOM 898 O O . GLY A 1 115 ? 3.291 -10.272 -20.328 1.00 89.81 115 GLY A O 1
ATOM 899 N N . VAL A 1 116 ? 3.851 -8.584 -21.701 1.00 89.81 116 VAL A N 1
ATOM 900 C CA . VAL A 1 116 ? 2.478 -8.078 -21.876 1.00 89.81 116 VAL A CA 1
ATOM 901 C C . VAL A 1 116 ? 1.587 -9.125 -22.543 1.00 89.81 116 VAL A C 1
ATOM 903 O O . VAL A 1 116 ? 0.481 -9.364 -22.061 1.00 89.81 116 VAL A O 1
ATOM 906 N N . LEU A 1 117 ? 2.068 -9.786 -23.600 1.00 92.38 117 LEU A N 1
ATOM 907 C CA . LEU A 1 117 ? 1.327 -10.863 -24.258 1.00 92.38 117 LEU A CA 1
ATOM 908 C C . LEU A 1 117 ? 1.059 -12.042 -23.315 1.00 92.38 117 LEU A C 1
ATOM 910 O O . LEU A 1 117 ? -0.054 -12.559 -23.305 1.00 92.38 117 LEU A O 1
ATOM 914 N N . MET A 1 118 ? 2.031 -12.439 -22.489 1.00 91.88 118 MET A N 1
ATOM 915 C CA . MET A 1 118 ? 1.834 -13.497 -21.494 1.00 91.88 118 MET A CA 1
ATOM 916 C C . MET A 1 118 ? 0.802 -13.113 -20.434 1.00 91.88 118 MET A C 1
ATOM 918 O O . MET A 1 118 ? -0.039 -13.935 -20.084 1.00 91.88 118 MET A O 1
ATOM 922 N N . ILE A 1 119 ? 0.832 -11.874 -19.934 1.00 89.06 119 ILE A N 1
ATOM 923 C CA . ILE A 1 119 ? -0.168 -11.386 -18.975 1.00 89.06 119 ILE A CA 1
ATOM 924 C C . ILE A 1 119 ? -1.554 -11.378 -19.620 1.00 89.06 119 ILE A C 1
ATOM 926 O O . ILE A 1 119 ? -2.507 -11.858 -19.012 1.00 89.06 119 ILE A O 1
ATOM 930 N N . ALA A 1 120 ? -1.668 -10.881 -20.853 1.00 87.38 120 ALA A N 1
ATOM 931 C CA . ALA A 1 120 ? -2.926 -10.896 -21.588 1.00 87.38 120 ALA A CA 1
ATOM 932 C C . ALA A 1 120 ? -3.442 -12.332 -21.765 1.00 87.38 120 ALA A C 1
ATOM 934 O O . ALA A 1 120 ? -4.595 -12.604 -21.448 1.00 87.38 120 ALA A O 1
ATOM 935 N N . ALA A 1 121 ? -2.581 -13.264 -22.183 1.00 89.56 121 ALA A N 1
ATOM 936 C CA . ALA A 1 121 ? -2.929 -14.675 -22.316 1.00 89.56 121 ALA A CA 1
ATOM 937 C C . ALA A 1 121 ? -3.390 -15.288 -20.984 1.00 89.56 121 ALA A C 1
ATOM 939 O O . ALA A 1 121 ? -4.393 -15.989 -20.962 1.00 89.56 121 ALA A O 1
ATOM 940 N N . LEU A 1 122 ? -2.720 -14.987 -19.866 1.00 88.56 122 LEU A N 1
ATOM 941 C CA . LEU A 1 122 ? -3.143 -15.440 -18.536 1.00 88.56 122 LEU A CA 1
ATOM 942 C C . LEU A 1 122 ? -4.524 -14.898 -18.151 1.00 88.56 122 LEU A C 1
ATOM 944 O O . LEU A 1 122 ? -5.338 -15.651 -17.624 1.00 88.56 122 LEU A O 1
ATOM 948 N N . VAL A 1 123 ? -4.802 -13.622 -18.436 1.00 83.75 123 VAL A N 1
ATOM 949 C CA . VAL A 1 123 ? -6.121 -13.016 -18.192 1.00 83.75 123 VAL A CA 1
ATOM 950 C C . VAL A 1 123 ? -7.195 -13.683 -19.053 1.00 83.75 123 VAL A C 1
ATOM 952 O O . VAL A 1 123 ? -8.250 -14.024 -18.530 1.00 83.75 123 VAL A O 1
ATOM 955 N N . PHE A 1 124 ? -6.923 -13.935 -20.336 1.00 84.19 124 PHE A N 1
ATOM 956 C CA . PHE A 1 124 ? -7.853 -14.649 -21.218 1.00 84.19 124 PHE A CA 1
ATOM 957 C C . PHE A 1 124 ? -8.092 -16.094 -20.769 1.00 84.19 124 PHE A C 1
ATOM 959 O O . PHE A 1 124 ? -9.232 -16.545 -20.731 1.00 84.19 124 PHE A O 1
ATOM 966 N N . CYS A 1 125 ? -7.040 -16.820 -20.387 1.00 85.06 125 CYS A N 1
ATOM 967 C CA . CYS A 1 125 ? -7.169 -18.174 -19.854 1.00 85.06 125 CYS A CA 1
ATOM 968 C C . CYS A 1 125 ? -7.982 -18.1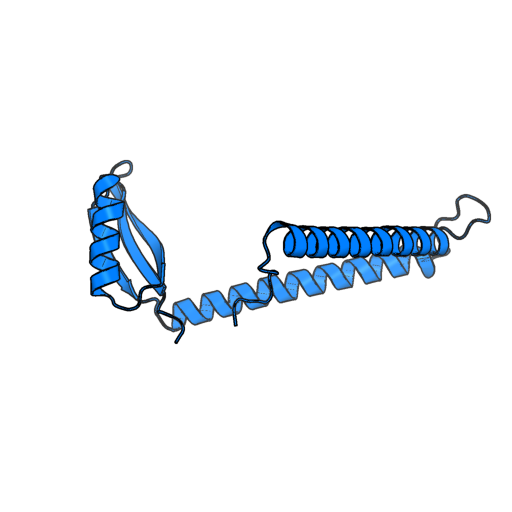95 -18.555 1.00 85.06 125 CYS A C 1
ATOM 970 O O . CYS A 1 125 ? -8.782 -19.103 -18.361 1.00 85.06 125 CYS A O 1
ATOM 972 N N . TRP A 1 126 ? -7.797 -17.203 -17.681 1.00 76.31 126 TRP A N 1
ATOM 973 C CA . TRP A 1 126 ? -8.585 -17.053 -16.459 1.00 76.31 126 TRP A CA 1
ATOM 974 C C . TRP A 1 126 ? -10.067 -16.806 -16.764 1.00 76.31 126 TRP A C 1
ATOM 976 O O . TRP A 1 126 ? -10.924 -17.457 -16.175 1.00 76.31 126 TRP A O 1
ATOM 986 N N . ASP A 1 127 ? -10.366 -15.912 -17.707 1.00 78.81 127 ASP A N 1
ATOM 987 C CA . ASP A 1 127 ? -11.737 -15.596 -18.121 1.00 78.81 127 ASP A CA 1
ATOM 988 C C . ASP A 1 127 ? -12.446 -16.819 -18.728 1.00 78.81 127 ASP A C 1
ATOM 990 O O . ASP A 1 127 ? -13.573 -17.135 -18.361 1.00 78.81 127 ASP A O 1
ATOM 994 N N . ILE A 1 128 ? -11.752 -17.594 -19.570 1.00 76.69 128 ILE A N 1
ATOM 995 C CA . ILE A 1 128 ? -12.278 -18.853 -20.125 1.00 76.69 128 ILE A CA 1
ATOM 996 C C . ILE A 1 128 ? -12.469 -19.917 -19.034 1.00 76.69 128 ILE A C 1
ATOM 998 O O . ILE A 1 128 ? -13.455 -20.650 -19.058 1.00 76.69 128 ILE A O 1
ATOM 1002 N N . ALA A 1 129 ? -11.526 -20.037 -18.095 1.00 78.00 129 ALA A N 1
ATOM 1003 C CA . ALA A 1 129 ? -11.553 -21.082 -17.072 1.00 78.00 129 ALA A CA 1
ATOM 1004 C C . ALA A 1 129 ? -12.586 -20.824 -15.964 1.00 78.00 129 ALA A C 1
ATOM 1006 O O . ALA A 1 129 ? -13.123 -21.783 -15.410 1.00 78.00 129 ALA A O 1
ATOM 1007 N N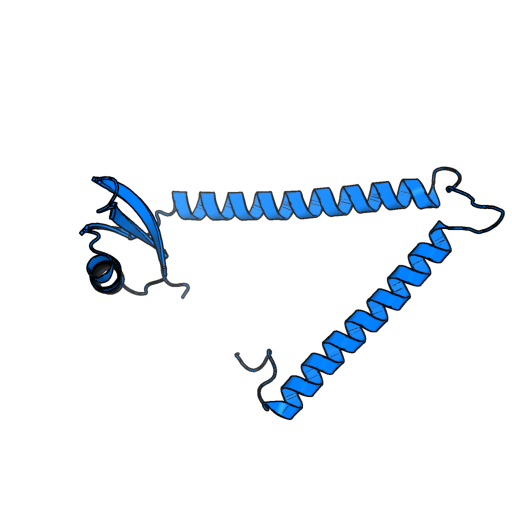 . PHE A 1 130 ? -12.853 -19.558 -15.628 1.00 77.62 130 PHE A N 1
ATOM 1008 C CA . PHE A 1 130 ? -13.660 -19.188 -14.461 1.00 77.62 130 PHE A CA 1
ATOM 1009 C C . PHE A 1 130 ? -14.864 -18.285 -14.774 1.00 77.62 130 PHE A C 1
ATOM 1011 O O . PHE A 1 130 ? -15.665 -18.050 -13.877 1.00 77.62 130 PHE A O 1
ATOM 1018 N N . GLY A 1 131 ? -15.027 -17.783 -16.005 1.00 60.88 131 GLY A N 1
ATOM 1019 C CA . GLY A 1 131 ? -16.193 -17.000 -16.455 1.00 60.88 131 GLY A CA 1
ATOM 1020 C C . GLY A 1 131 ? -16.353 -15.602 -15.834 1.00 60.88 131 GLY A C 1
ATOM 1021 O O . GLY A 1 131 ? -17.188 -14.818 -16.283 1.00 60.88 131 GLY A O 1
ATOM 1022 N N . GLU A 1 132 ? -15.557 -15.272 -14.815 1.00 62.97 132 GLU A N 1
ATOM 1023 C CA . GLU A 1 132 ? -15.537 -13.983 -14.128 1.00 62.97 132 GLU A CA 1
ATOM 1024 C C . GLU A 1 132 ? -14.146 -13.346 -14.270 1.00 62.97 132 GLU A C 1
ATOM 1026 O O . GLU A 1 132 ? -13.238 -13.553 -13.457 1.00 62.97 132 GLU A O 1
ATOM 1031 N N . GLY A 1 133 ? -13.943 -12.567 -15.334 1.00 55.16 133 GLY A N 1
ATOM 1032 C CA . GLY A 1 133 ? -12.746 -11.745 -15.489 1.00 55.16 133 GLY A CA 1
ATOM 1033 C C . GLY A 1 133 ? -12.562 -10.730 -14.340 1.00 55.16 133 GLY A C 1
ATOM 1034 O O . GLY A 1 133 ? -13.536 -10.299 -13.715 1.00 55.16 133 GLY A O 1
ATOM 1035 N N . PRO A 1 134 ? -11.326 -10.248 -14.083 1.00 56.41 134 PRO A N 1
ATOM 1036 C CA . PRO A 1 134 ? -10.990 -9.345 -12.966 1.00 56.41 134 PRO A CA 1
ATOM 1037 C C . PRO A 1 134 ? -11.664 -7.956 -13.014 1.00 56.41 134 PRO A C 1
ATOM 1039 O O . PRO A 1 134 ? -11.422 -7.119 -12.144 1.00 56.41 134 PRO A O 1
ATOM 1042 N N . TYR A 1 135 ? -12.497 -7.696 -14.024 1.00 55.81 135 TYR A N 1
ATOM 1043 C CA . TYR A 1 135 ? -13.240 -6.453 -14.225 1.00 55.81 135 TYR A CA 1
ATOM 1044 C C . TYR A 1 135 ? -14.744 -6.560 -13.909 1.00 55.81 135 TYR A C 1
ATOM 1046 O O . TYR A 1 135 ? -15.404 -5.523 -13.877 1.00 55.81 135 TYR A O 1
ATOM 1054 N N . ASN A 1 136 ? -15.281 -7.748 -13.599 1.00 51.56 136 ASN A N 1
ATOM 1055 C CA . ASN A 1 136 ? -16.724 -7.965 -13.372 1.00 51.56 136 ASN A CA 1
ATOM 1056 C C . ASN A 1 136 ? -17.214 -7.667 -11.937 1.00 51.56 136 ASN A C 1
ATOM 1058 O O . ASN A 1 136 ? -18.293 -8.092 -11.542 1.00 51.56 136 ASN A O 1
ATOM 1062 N N . GLY A 1 137 ? -16.447 -6.907 -11.151 1.00 54.25 137 GLY A N 1
ATOM 1063 C CA . GLY A 1 137 ? -16.813 -6.487 -9.791 1.00 54.25 137 GLY A CA 1
ATOM 1064 C C . GLY A 1 137 ? -17.317 -5.043 -9.672 1.00 54.25 137 GLY A C 1
ATOM 1065 O O . GLY A 1 137 ? -17.085 -4.422 -8.633 1.00 54.25 137 GLY A O 1
ATOM 1066 N N . ARG A 1 138 ? -17.913 -4.473 -10.728 1.00 40.66 138 ARG A N 1
ATOM 1067 C CA . ARG A 1 138 ? -18.606 -3.173 -10.677 1.00 40.66 138 ARG A CA 1
ATOM 1068 C C . ARG A 1 138 ? -20.108 -3.345 -10.789 1.00 40.66 138 ARG A C 1
ATOM 1070 O O . ARG A 1 138 ? -20.526 -4.064 -11.716 1.00 40.66 138 ARG A O 1
#

Foldseek 3Di:
DFAFWKWWWKQDPVPRDTDIDTDGGDNDQVVSVVVCCVVCVVVVIGTDDMDTDDPVNVVVVVVVVVVVVVVVVVVVVVVVVVVCCQLPVPPHPDPDPDSPSVVVVVVCVVVVVVVVVVVVVVQVVCCVVPVDGPPNPD

Radius of gyration: 25.62 Å; chains: 1; bounding box: 53×35×63 Å

Secondary structure (DSSP, 8-state):
--PPEEEEEEE-TTT--EEEEEEEE-S-HHHHHHHHHHHHHHTT-EEEEEEEPPHHHHHHHHHHHHHHHHHHHHHHHHHHHHHHHHHHTSS---STT--HHHHHHHHHHHHHHHHHHHHHHHHHHHHHHHS--TT---

Organism: NCBI:txid453783

Sequence (138 aa):
MDAPRYFVTFLDPRTGEARTRVFGRFADPELAARVARARLGEAGCEVLDVRAETPVEALRHRISRSITRTLRIALGTGLTLLAYHALFLRTGPRISDMPLGRLTLGMLLTFGFHGVLMIAALVFCWDIAFGEGPYNGR

pLDDT: mean 80.67, std 11.71, range [40.66, 92.38]